Protein AF-L7N660-F1 (afdb_monomer_lite)

pLDDT: mean 95.77, std 4.11, range [74.75, 98.75]

Foldseek 3Di:
DDDDDDVVVLLVQLVVLLVVLVVLLVVLVVCLCVQQPFAFPDPDPVSVVVSVVSNVVSVVVSVVSNVVSVVSNVVSD

InterPro domains:
  IPR000084 PE-PGRS family, N-terminal [PF00934] (4-72)

Organism: Mycobacterium tuberculosis (strain ATCC 25618 / H37Rv) (NCBI:txid83332)

Structure (mmCIF, N/CA/C/O backbone):
data_AF-L7N660-F1
#
_entry.id   AF-L7N660-F1
#
loop_
_atom_site.group_PDB
_atom_site.id
_atom_site.type_symbol
_atom_site.label_atom_id
_atom_site.label_alt_id
_atom_site.label_comp_id
_atom_site.label_asym_id
_atom_site.label_entity_id
_atom_site.label_seq_id
_atom_site.pdbx_PDB_ins_code
_atom_site.Cartn_x
_atom_site.Cartn_y
_atom_site.Cartn_z
_atom_site.occupancy
_atom_site.B_iso_or_equiv
_atom_site.auth_seq_id
_atom_site.auth_comp_id
_atom_site.auth_asym_id
_atom_site.auth_atom_id
_atom_site.pdbx_PDB_model_num
ATOM 1 N N . MET A 1 1 ? -36.081 3.080 -3.817 1.00 74.75 1 MET A N 1
ATOM 2 C CA . MET A 1 1 ? -35.663 1.797 -3.216 1.00 74.75 1 MET A CA 1
ATOM 3 C C . MET A 1 1 ? -35.476 2.033 -1.731 1.00 74.75 1 MET A C 1
ATOM 5 O O . MET A 1 1 ? -34.757 2.961 -1.392 1.00 74.75 1 MET A O 1
ATOM 9 N N . VAL A 1 2 ? -36.174 1.289 -0.870 1.00 85.75 2 VAL A N 1
ATOM 10 C CA . VAL A 1 2 ? -35.968 1.342 0.587 1.00 85.75 2 VAL A CA 1
ATOM 11 C C . VAL A 1 2 ? -35.173 0.106 0.969 1.00 85.75 2 VAL A C 1
ATOM 13 O O . VAL A 1 2 ? -35.574 -1.006 0.632 1.00 85.75 2 VAL A O 1
ATOM 16 N N . TRP A 1 3 ? -34.051 0.314 1.646 1.00 85.88 3 TRP A N 1
ATOM 17 C CA . TRP A 1 3 ? -33.239 -0.761 2.191 1.00 85.88 3 TRP A CA 1
ATOM 18 C C . TRP A 1 3 ? -33.570 -0.936 3.668 1.00 85.88 3 TRP A C 1
ATOM 20 O O . TRP A 1 3 ? -33.521 0.023 4.433 1.00 85.88 3 TRP A O 1
ATOM 30 N N . SER A 1 4 ? -33.906 -2.161 4.065 1.00 91.62 4 SER A N 1
ATOM 31 C CA . SER A 1 4 ? -33.995 -2.540 5.474 1.00 91.62 4 SER A CA 1
ATOM 32 C C . SER A 1 4 ? -32.646 -3.118 5.886 1.00 91.62 4 SER A C 1
ATOM 34 O O . SER A 1 4 ? -32.358 -4.275 5.590 1.00 91.62 4 SER A O 1
ATOM 36 N N . VAL A 1 5 ? -31.806 -2.304 6.522 1.00 92.31 5 VAL A N 1
ATOM 37 C CA . VAL A 1 5 ? -30.484 -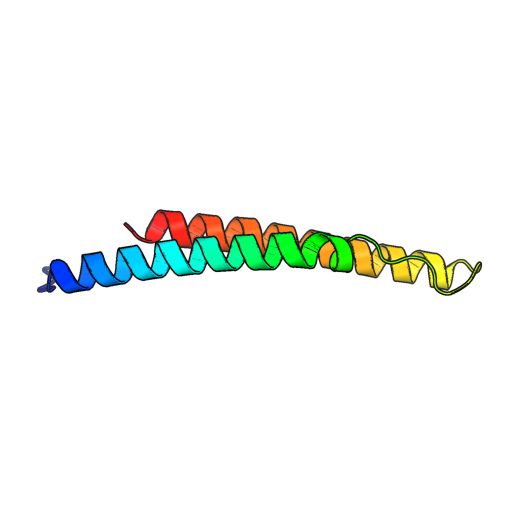2.707 7.032 1.00 92.31 5 VAL A CA 1
ATOM 38 C C . VAL A 1 5 ? -30.479 -2.700 8.556 1.00 92.31 5 VAL A C 1
ATOM 40 O O . VAL A 1 5 ? -31.334 -2.077 9.180 1.00 92.31 5 VAL A O 1
ATOM 43 N N . GLN A 1 6 ? -29.535 -3.416 9.160 1.00 96.44 6 GLN A N 1
ATOM 44 C CA . GLN A 1 6 ? -29.262 -3.323 10.596 1.00 96.44 6 GLN A CA 1
ATOM 45 C C . GLN A 1 6 ? -28.143 -2.290 10.797 1.00 96.44 6 GLN A C 1
ATOM 47 O O . GLN A 1 6 ? -27.026 -2.553 10.342 1.00 96.44 6 GLN A O 1
ATOM 52 N N . PRO A 1 7 ? -28.408 -1.118 11.404 1.00 93.69 7 PRO A N 1
ATOM 53 C CA . PRO A 1 7 ? -27.416 -0.046 11.521 1.00 93.69 7 PRO A CA 1
ATOM 54 C C . PRO A 1 7 ? -26.119 -0.485 12.208 1.00 93.69 7 PRO A C 1
ATOM 56 O O . PRO A 1 7 ? -25.033 -0.112 11.779 1.00 93.69 7 PRO A O 1
ATOM 59 N N . GLU A 1 8 ? -26.215 -1.337 13.226 1.00 96.25 8 GLU A N 1
ATOM 60 C CA . GLU A 1 8 ? -25.068 -1.845 13.979 1.00 96.25 8 GLU A CA 1
ATOM 61 C C . GLU A 1 8 ? -24.166 -2.724 13.107 1.00 96.25 8 GLU A C 1
ATOM 63 O O . GLU A 1 8 ? -22.944 -2.661 13.220 1.00 96.25 8 GLU A O 1
ATOM 68 N N . ALA A 1 9 ? -24.756 -3.508 12.198 1.00 95.69 9 ALA A N 1
ATOM 69 C CA . ALA A 1 9 ? -23.998 -4.316 11.249 1.00 95.69 9 ALA A CA 1
ATOM 70 C C . ALA A 1 9 ? -23.272 -3.436 10.222 1.00 95.69 9 ALA A C 1
ATOM 72 O O . ALA A 1 9 ? -22.114 -3.697 9.913 1.00 95.69 9 ALA A O 1
ATOM 73 N N . VAL A 1 10 ? -23.920 -2.367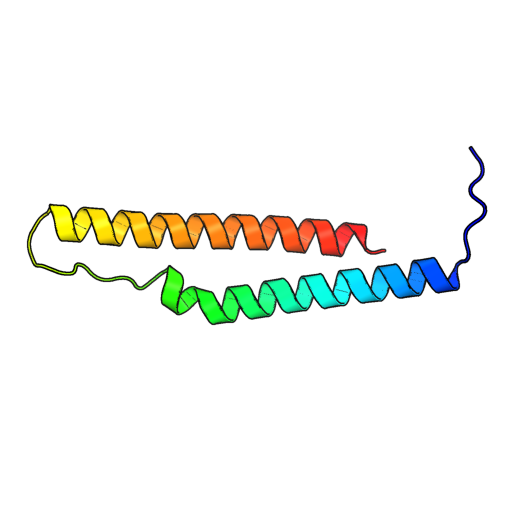 9.744 1.00 94.56 10 VAL A N 1
ATOM 74 C CA . VAL A 1 10 ? -23.298 -1.398 8.825 1.00 94.56 10 VAL A CA 1
ATOM 75 C C . VAL A 1 10 ? -22.111 -0.709 9.497 1.00 94.56 10 VAL A C 1
ATOM 77 O O . VAL A 1 10 ? -21.032 -0.660 8.918 1.00 94.56 10 VAL A O 1
ATOM 80 N N . LEU A 1 11 ? -22.273 -0.256 10.743 1.00 94.94 11 LEU A N 1
ATOM 81 C CA . LEU A 1 11 ? -21.189 0.369 11.506 1.00 94.94 11 LEU A CA 1
ATOM 82 C C . LEU A 1 11 ? -20.033 -0.600 11.788 1.00 94.94 11 LEU A C 1
ATOM 84 O O . LEU A 1 11 ? -18.869 -0.207 11.719 1.00 94.94 11 LEU A O 1
ATOM 88 N N . ALA A 1 12 ? -20.327 -1.867 12.083 1.00 96.44 12 ALA A N 1
ATOM 89 C CA . ALA A 1 12 ? -19.293 -2.881 12.264 1.00 96.44 12 ALA A CA 1
ATOM 90 C C . ALA A 1 12 ? -18.515 -3.136 10.961 1.00 96.44 12 ALA A C 1
ATOM 92 O O . ALA A 1 12 ? -17.287 -3.218 10.989 1.00 96.44 12 ALA A O 1
ATOM 93 N N . SER A 1 13 ? -19.209 -3.212 9.820 1.00 95.19 13 SER A N 1
ATOM 94 C CA . SER A 1 13 ? -18.573 -3.320 8.504 1.00 95.19 13 SER A CA 1
ATOM 95 C C . SER A 1 13 ? -17.717 -2.096 8.183 1.00 95.19 13 SER A C 1
ATOM 97 O O . SER A 1 13 ? -16.577 -2.261 7.762 1.00 95.19 13 SER A O 1
ATOM 99 N N . ALA A 1 14 ? -18.213 -0.890 8.460 1.00 96.00 14 ALA A N 1
ATOM 100 C CA . ALA A 1 14 ? -17.467 0.354 8.293 1.00 96.00 14 ALA A CA 1
ATOM 101 C C . ALA A 1 14 ? -16.148 0.350 9.079 1.00 96.00 14 ALA A C 1
ATOM 103 O O . ALA A 1 14 ? -15.074 0.629 8.543 1.00 96.00 14 ALA A O 1
ATOM 104 N N . ALA A 1 15 ? -16.210 -0.031 10.357 1.00 96.00 15 ALA A N 1
ATOM 105 C CA . ALA A 1 15 ? -15.031 -0.117 11.208 1.00 96.00 15 ALA A CA 1
ATOM 106 C C . ALA A 1 15 ? -14.024 -1.162 10.698 1.00 96.00 15 ALA A C 1
ATOM 108 O O . ALA A 1 15 ? -12.821 -0.899 10.685 1.00 96.00 15 ALA A O 1
ATOM 109 N N . ALA A 1 16 ? -14.506 -2.325 10.249 1.00 96.56 16 ALA A N 1
ATOM 110 C CA . ALA A 1 16 ? -13.655 -3.371 9.690 1.00 96.56 16 ALA A CA 1
ATOM 111 C C . ALA A 1 16 ? -12.946 -2.910 8.406 1.00 96.56 16 ALA A C 1
ATOM 113 O O . ALA A 1 16 ? -11.739 -3.098 8.272 1.00 96.56 16 ALA A O 1
ATOM 114 N N . GLU A 1 17 ? -13.662 -2.256 7.492 1.00 96.44 17 GLU A N 1
ATOM 115 C CA . GLU A 1 17 ? -13.089 -1.728 6.250 1.00 96.44 17 GLU A CA 1
ATOM 116 C C . GLU A 1 17 ? -12.046 -0.634 6.514 1.00 96.44 17 GLU A C 1
ATOM 118 O O . GLU A 1 17 ? -10.975 -0.631 5.897 1.00 96.44 17 GLU A O 1
ATOM 123 N N . SER A 1 18 ? -12.293 0.245 7.491 1.00 94.56 18 SER A N 1
ATOM 124 C CA . SER A 1 18 ? -11.302 1.234 7.925 1.00 94.56 18 SER A CA 1
ATOM 125 C C . SER A 1 18 ? -10.049 0.577 8.514 1.00 94.56 18 SER A C 1
ATOM 127 O O . SER A 1 18 ? -8.940 1.030 8.227 1.00 94.56 18 SER A O 1
ATOM 129 N N . ALA A 1 19 ? -10.202 -0.479 9.320 1.00 95.94 19 ALA A N 1
ATOM 130 C CA . ALA A 1 19 ? -9.077 -1.190 9.927 1.00 95.94 19 ALA A CA 1
ATOM 131 C C . ALA A 1 19 ? -8.234 -1.927 8.875 1.00 95.94 19 ALA A C 1
ATOM 133 O O . ALA A 1 19 ? -7.017 -1.763 8.838 1.00 95.94 19 ALA A O 1
ATOM 134 N N . ILE A 1 20 ? -8.878 -2.661 7.964 1.00 96.19 20 ILE A N 1
ATOM 135 C CA . ILE A 1 20 ? -8.203 -3.385 6.876 1.00 96.19 20 ILE A CA 1
ATOM 136 C C . ILE A 1 20 ? -7.460 -2.417 5.949 1.00 96.19 20 ILE A C 1
ATOM 138 O O . ILE A 1 20 ? -6.349 -2.713 5.503 1.00 96.19 20 ILE A O 1
ATOM 142 N N . SER A 1 21 ? -8.044 -1.248 5.667 1.00 95.88 21 SER A N 1
ATOM 143 C CA . SER A 1 21 ? -7.384 -0.218 4.855 1.00 95.88 21 SER A CA 1
ATOM 144 C C . SER A 1 21 ? -6.105 0.282 5.535 1.00 95.88 21 SER A C 1
AT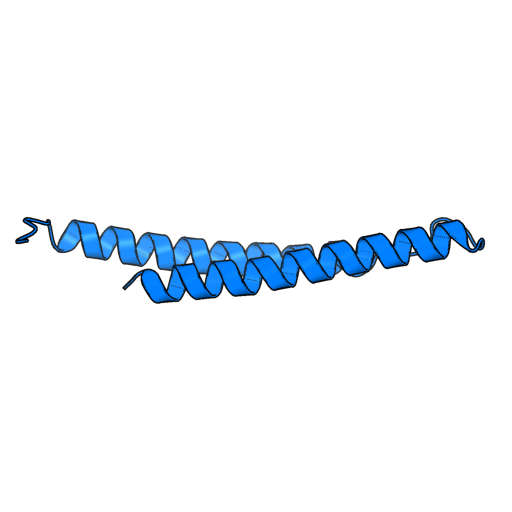OM 146 O O . SER A 1 21 ? -5.050 0.314 4.903 1.00 95.88 21 SER A O 1
ATOM 148 N N . ALA A 1 22 ? -6.161 0.562 6.842 1.00 94.44 22 ALA A N 1
ATOM 149 C CA . ALA A 1 22 ? -4.988 0.964 7.619 1.00 94.44 22 ALA A CA 1
ATOM 150 C C . ALA A 1 22 ? -3.912 -0.138 7.679 1.00 94.44 22 ALA A C 1
ATOM 152 O O . ALA A 1 22 ? -2.723 0.141 7.527 1.00 94.44 22 ALA A O 1
ATOM 153 N N . GLU A 1 23 ? -4.310 -1.400 7.857 1.00 97.25 23 GLU A N 1
ATOM 154 C CA . GLU A 1 23 ? -3.387 -2.542 7.838 1.00 97.25 23 GLU A CA 1
ATOM 155 C C . GLU A 1 23 ? -2.725 -2.727 6.468 1.00 97.25 23 GLU A C 1
ATOM 157 O O . GLU A 1 23 ? -1.528 -3.007 6.391 1.00 97.25 23 GLU A O 1
ATOM 162 N N . THR A 1 24 ? -3.476 -2.523 5.384 1.00 96.50 24 THR A N 1
ATOM 163 C CA . THR A 1 24 ? -2.961 -2.601 4.011 1.00 96.50 24 THR A CA 1
ATOM 164 C C . THR A 1 24 ? -1.883 -1.546 3.770 1.00 96.50 24 THR A C 1
ATOM 166 O O . THR A 1 24 ? -0.812 -1.866 3.250 1.00 96.50 24 THR A O 1
ATOM 169 N N . GLU A 1 25 ? -2.122 -0.303 4.196 1.00 96.31 25 GLU A N 1
ATOM 170 C CA . GLU A 1 25 ? -1.130 0.772 4.104 1.00 96.31 25 GLU A CA 1
ATOM 171 C C . GLU A 1 25 ? 0.100 0.492 4.972 1.00 96.31 25 GLU A C 1
ATOM 173 O O . GLU A 1 25 ? 1.230 0.675 4.517 1.00 96.31 25 GLU A O 1
ATOM 178 N N . ALA A 1 26 ? -0.089 -0.016 6.193 1.00 97.69 26 ALA A N 1
ATOM 179 C CA . ALA A 1 26 ? 1.014 -0.378 7.080 1.00 97.69 26 ALA A CA 1
ATOM 180 C C . ALA A 1 26 ? 1.880 -1.506 6.493 1.00 97.69 26 ALA A C 1
ATOM 182 O O . ALA A 1 26 ? 3.112 -1.427 6.520 1.00 97.69 26 ALA A O 1
ATOM 183 N N . ALA A 1 27 ? 1.255 -2.534 5.914 1.00 98.00 27 ALA A N 1
ATOM 184 C CA . ALA A 1 27 ? 1.954 -3.625 5.245 1.00 98.00 27 ALA A CA 1
ATOM 185 C C . ALA A 1 27 ? 2.719 -3.130 4.008 1.00 98.00 27 ALA A C 1
ATOM 187 O O . ALA A 1 27 ? 3.883 -3.490 3.814 1.00 98.00 27 ALA A O 1
ATOM 188 N N . ALA A 1 28 ? 2.103 -2.263 3.200 1.00 97.75 28 ALA A N 1
ATOM 189 C CA . ALA A 1 28 ? 2.749 -1.656 2.041 1.00 97.75 28 ALA A CA 1
ATOM 190 C C . ALA A 1 28 ? 3.947 -0.787 2.444 1.00 97.75 28 ALA A C 1
ATOM 192 O O . ALA A 1 28 ? 5.020 -0.920 1.857 1.00 97.75 28 ALA A O 1
ATOM 193 N N . ALA A 1 29 ? 3.805 0.036 3.485 1.00 97.12 29 ALA A N 1
ATOM 194 C CA . ALA A 1 29 ? 4.894 0.838 4.031 1.00 97.12 29 ALA A CA 1
ATOM 195 C C . ALA A 1 29 ? 6.045 -0.039 4.550 1.00 97.12 29 ALA A C 1
ATOM 197 O O . ALA A 1 29 ? 7.211 0.257 4.288 1.00 97.12 29 ALA A O 1
ATOM 198 N N . GLY A 1 30 ? 5.732 -1.151 5.224 1.00 98.31 30 GLY A N 1
ATOM 199 C CA . GLY A 1 30 ? 6.728 -2.121 5.682 1.00 98.31 30 GLY A CA 1
ATOM 200 C C . GLY A 1 30 ? 7.470 -2.823 4.538 1.00 98.31 30 GLY A C 1
ATOM 201 O O . GLY A 1 30 ? 8.667 -3.083 4.648 1.00 98.31 30 GLY A O 1
ATOM 202 N N . ALA A 1 31 ? 6.787 -3.094 3.423 1.00 97.50 31 ALA A N 1
ATOM 203 C CA . ALA A 1 31 ? 7.372 -3.725 2.240 1.00 97.50 31 ALA A CA 1
ATOM 204 C C . ALA A 1 31 ? 8.102 -2.739 1.308 1.00 97.50 31 ALA A C 1
ATOM 206 O O . ALA A 1 31 ? 8.943 -3.161 0.510 1.00 97.50 31 ALA A O 1
ATOM 207 N N . ALA A 1 32 ? 7.812 -1.437 1.400 1.00 98.31 32 ALA A N 1
ATOM 208 C CA . ALA A 1 32 ? 8.317 -0.426 0.475 1.00 98.31 32 ALA A CA 1
ATOM 209 C C . ALA A 1 32 ? 9.849 -0.409 0.321 1.00 98.31 32 ALA A C 1
ATOM 211 O O . ALA A 1 32 ? 10.310 -0.346 -0.822 1.00 98.31 32 ALA A O 1
ATOM 212 N N . PRO A 1 33 ? 10.665 -0.544 1.389 1.00 97.75 33 PRO A N 1
ATOM 213 C CA . PRO A 1 33 ? 12.114 -0.622 1.235 1.00 97.75 33 PRO A CA 1
ATOM 214 C C . PRO A 1 33 ? 12.541 -1.770 0.316 1.00 97.75 33 PRO A C 1
ATOM 216 O O . PRO A 1 33 ? 13.329 -1.555 -0.600 1.00 97.75 33 PRO A O 1
ATOM 219 N N . ALA A 1 34 ? 11.983 -2.970 0.494 1.00 97.31 34 ALA A N 1
ATOM 220 C CA . ALA A 1 34 ? 12.334 -4.136 -0.319 1.00 97.31 34 ALA A CA 1
ATOM 221 C C . ALA A 1 34 ? 11.894 -3.992 -1.787 1.00 97.31 34 ALA A C 1
ATOM 223 O O . ALA A 1 34 ? 12.565 -4.494 -2.683 1.00 97.31 34 ALA A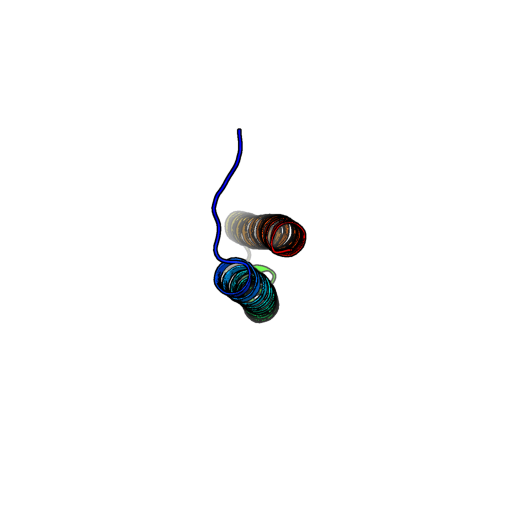 O 1
ATOM 224 N N . LEU A 1 35 ? 10.792 -3.281 -2.033 1.00 97.56 35 LEU A N 1
ATOM 225 C CA . LEU A 1 35 ? 10.236 -3.067 -3.372 1.00 97.56 35 LEU A CA 1
ATOM 226 C C . LEU A 1 35 ? 10.950 -1.964 -4.170 1.00 97.56 35 LEU A C 1
ATOM 228 O O . LEU A 1 35 ? 10.857 -1.953 -5.394 1.00 97.56 35 LEU A O 1
ATOM 232 N N . LEU A 1 36 ? 11.633 -1.034 -3.497 1.00 98.06 36 LEU A N 1
ATOM 233 C CA . LEU A 1 36 ? 12.217 0.163 -4.122 1.00 98.06 36 LEU A CA 1
ATOM 234 C C . LEU A 1 36 ? 13.749 0.193 -4.138 1.00 98.06 36 LEU A C 1
ATOM 236 O O . LEU A 1 36 ? 14.328 1.106 -4.726 1.00 98.06 36 LEU A O 1
ATOM 240 N N . SER A 1 37 ? 14.411 -0.753 -3.471 1.00 96.62 37 SER A N 1
ATOM 241 C CA . SER A 1 37 ? 15.868 -0.732 -3.267 1.00 96.62 37 SER A CA 1
ATOM 242 C C . SER A 1 37 ? 16.610 -1.881 -3.945 1.00 96.62 37 SER A C 1
ATOM 244 O O . SER A 1 37 ? 17.706 -2.251 -3.524 1.00 96.62 37 SER A O 1
ATOM 246 N N . THR A 1 38 ? 16.051 -2.445 -5.018 1.00 96.88 38 THR A N 1
ATOM 247 C CA . THR A 1 38 ? 16.790 -3.437 -5.804 1.00 96.88 38 THR A CA 1
ATOM 248 C C . THR A 1 38 ? 18.008 -2.790 -6.461 1.00 96.88 38 THR A C 1
ATOM 250 O O . THR A 1 38 ? 17.953 -1.658 -6.955 1.00 96.88 38 THR A O 1
ATOM 253 N N . THR A 1 39 ? 19.122 -3.516 -6.452 1.00 97.50 39 THR A N 1
ATOM 254 C CA . THR A 1 39 ? 20.390 -3.111 -7.063 1.00 97.50 39 THR A CA 1
ATOM 255 C C . THR A 1 39 ? 20.725 -4.023 -8.243 1.00 97.50 39 THR A C 1
ATOM 257 O O . THR A 1 39 ? 20.296 -5.180 -8.247 1.00 97.50 39 THR A O 1
ATOM 260 N N . PRO A 1 40 ? 21.514 -3.557 -9.229 1.00 98.19 40 PRO A N 1
ATOM 261 C CA . PRO A 1 40 ? 21.980 -4.409 -10.319 1.00 98.19 40 PRO A CA 1
ATOM 262 C C . PRO A 1 40 ? 22.702 -5.658 -9.796 1.00 98.19 40 PRO A C 1
ATOM 264 O O . PRO A 1 40 ? 23.521 -5.569 -8.882 1.00 98.19 40 PRO A O 1
ATOM 267 N N . MET A 1 41 ? 22.412 -6.818 -10.391 1.00 96.69 41 MET A N 1
ATOM 268 C CA . MET A 1 41 ? 23.070 -8.089 -10.047 1.00 96.69 41 MET A CA 1
ATOM 269 C C . MET A 1 41 ? 24.511 -8.166 -10.576 1.00 96.69 41 MET A C 1
ATOM 271 O O . MET A 1 41 ? 25.342 -8.886 -10.025 1.00 96.69 41 MET A O 1
ATOM 275 N N . GLY A 1 42 ? 24.799 -7.419 -11.641 1.00 97.38 42 GLY A N 1
ATOM 276 C CA . GLY A 1 42 ? 26.099 -7.286 -12.283 1.00 97.38 42 GLY A CA 1
ATOM 277 C C . GLY A 1 42 ? 26.368 -5.848 -12.733 1.00 97.38 42 GLY A C 1
ATOM 278 O O . GLY A 1 42 ? 25.527 -4.961 -12.590 1.00 97.38 42 GLY A O 1
ATOM 279 N N . GLY A 1 43 ? 27.571 -5.619 -13.268 1.00 97.62 43 GLY A N 1
ATOM 280 C CA . GLY A 1 43 ? 28.015 -4.314 -13.779 1.00 97.62 43 GLY A CA 1
ATOM 281 C C . GLY A 1 43 ? 27.669 -4.051 -15.249 1.00 97.62 43 GLY A C 1
ATOM 282 O O . GLY A 1 43 ? 28.176 -3.096 -15.832 1.00 97.62 43 GLY A O 1
ATOM 283 N N . ASP A 1 44 ? 26.875 -4.919 -15.869 1.00 98.56 44 ASP A N 1
ATOM 284 C CA . ASP A 1 44 ? 26.458 -4.817 -17.263 1.00 98.56 44 ASP A CA 1
ATOM 285 C C . ASP A 1 44 ? 25.139 -4.020 -17.422 1.00 98.56 44 ASP A C 1
ATOM 287 O O . ASP A 1 44 ? 24.370 -3.877 -16.464 1.00 98.56 44 ASP A O 1
ATOM 291 N N . PRO A 1 45 ? 24.851 -3.485 -18.624 1.00 98.50 45 PRO A N 1
ATOM 292 C CA . PRO A 1 45 ? 23.640 -2.698 -18.858 1.00 98.50 45 PRO A CA 1
ATOM 293 C C . PRO A 1 45 ? 22.325 -3.452 -18.626 1.00 98.50 45 PRO A C 1
ATOM 295 O O . PRO A 1 45 ? 21.350 -2.825 -18.215 1.00 98.50 45 PRO A O 1
ATOM 298 N N . ASP A 1 46 ? 22.281 -4.766 -18.863 1.00 98.44 46 ASP A N 1
ATOM 299 C CA . ASP A 1 46 ? 21.061 -5.564 -18.690 1.00 98.44 46 ASP A CA 1
ATOM 300 C C . ASP A 1 46 ? 20.703 -5.683 -17.202 1.00 98.44 46 ASP A C 1
ATOM 302 O O . ASP A 1 46 ? 19.579 -5.374 -16.804 1.00 98.44 46 ASP A O 1
ATOM 306 N N . SER A 1 47 ? 21.696 -5.960 -16.351 1.00 98.62 47 SER A N 1
ATOM 307 C CA . SER A 1 47 ? 21.547 -5.929 -14.891 1.00 98.62 47 SER A CA 1
ATOM 308 C C . SER A 1 47 ? 21.016 -4.583 -14.378 1.00 98.62 47 SER A C 1
ATOM 310 O O . SER A 1 47 ? 20.159 -4.541 -13.487 1.00 98.62 47 SER A O 1
ATOM 312 N N . ALA A 1 48 ? 21.502 -3.471 -14.939 1.00 98.62 48 ALA A N 1
ATOM 313 C CA . ALA A 1 48 ? 21.030 -2.138 -14.575 1.00 98.62 48 ALA A CA 1
ATOM 314 C C . ALA A 1 48 ? 19.570 -1.916 -14.998 1.00 98.62 48 ALA A C 1
ATOM 316 O O . ALA A 1 48 ? 18.754 -1.487 -14.179 1.00 98.62 48 ALA A O 1
ATOM 317 N N . MET A 1 49 ? 19.220 -2.271 -16.237 1.00 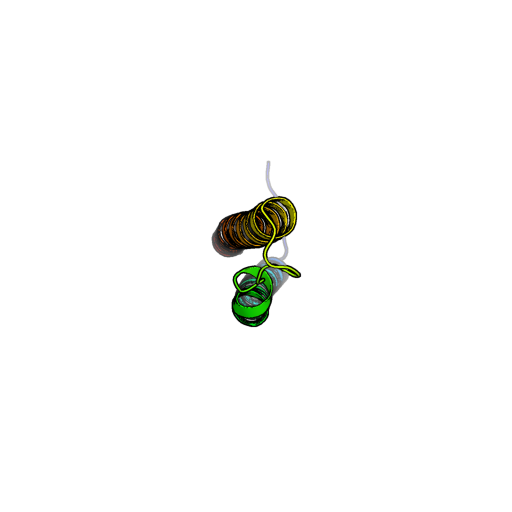98.50 49 MET A N 1
ATOM 318 C CA . MET A 1 49 ? 17.849 -2.174 -16.745 1.00 98.50 49 MET A CA 1
ATOM 319 C C . MET A 1 49 ? 16.873 -3.038 -15.944 1.00 98.50 49 MET A C 1
ATOM 321 O O . MET A 1 49 ? 15.776 -2.580 -15.625 1.00 98.50 49 MET A O 1
ATOM 325 N N . PHE A 1 50 ? 17.276 -4.250 -15.563 1.00 98.25 50 PHE A N 1
ATOM 326 C CA . PHE A 1 50 ? 16.448 -5.150 -14.769 1.00 98.25 50 PHE A CA 1
ATOM 327 C C . PHE A 1 50 ? 16.151 -4.581 -13.376 1.00 98.25 50 PHE A C 1
ATOM 329 O O . PHE A 1 50 ? 14.987 -4.506 -12.982 1.00 98.25 50 PHE A O 1
ATOM 336 N N . SER A 1 51 ? 17.169 -4.094 -12.654 1.00 98.25 51 SER A N 1
ATOM 337 C CA . SER A 1 51 ? 16.958 -3.444 -11.348 1.00 98.25 51 SER A CA 1
ATOM 338 C C . SER A 1 51 ? 16.078 -2.190 -11.447 1.00 98.25 51 SER A C 1
ATOM 340 O O . SER A 1 51 ? 15.184 -1.982 -10.627 1.00 98.25 51 SER A O 1
ATOM 342 N N . ALA A 1 52 ? 16.250 -1.385 -12.501 1.00 98.56 52 ALA A N 1
ATOM 343 C CA . ALA A 1 52 ? 15.407 -0.219 -12.739 1.00 98.56 52 ALA A CA 1
ATOM 344 C C . ALA A 1 52 ? 13.941 -0.620 -12.980 1.00 98.56 52 ALA A C 1
ATOM 346 O O . ALA A 1 52 ? 13.036 -0.002 -12.418 1.00 98.56 52 ALA A O 1
ATOM 347 N N . ALA A 1 53 ? 13.704 -1.681 -13.758 1.00 98.62 53 ALA A N 1
ATOM 348 C CA . ALA A 1 53 ? 12.368 -2.213 -14.007 1.00 98.62 53 ALA A CA 1
ATOM 349 C C . ALA A 1 53 ? 11.710 -2.764 -12.731 1.00 98.62 53 ALA A C 1
ATOM 351 O O . ALA A 1 53 ? 10.528 -2.512 -12.500 1.00 98.62 53 ALA A O 1
ATOM 352 N N . LEU A 1 54 ? 12.464 -3.463 -11.875 1.00 98.31 54 LEU A N 1
ATOM 353 C CA . LEU A 1 54 ? 11.958 -3.962 -10.594 1.00 98.31 54 LEU A CA 1
ATOM 354 C C . LEU A 1 54 ? 11.570 -2.822 -9.647 1.00 98.31 54 LEU A C 1
ATOM 356 O O . LEU A 1 54 ? 10.463 -2.836 -9.112 1.00 98.31 54 LEU A O 1
ATOM 360 N N . ASN A 1 55 ? 12.424 -1.807 -9.499 1.00 98.50 55 ASN A N 1
ATOM 361 C CA . ASN A 1 55 ? 12.120 -0.644 -8.660 1.00 98.50 55 ASN A CA 1
ATOM 362 C C . ASN A 1 55 ? 10.913 0.142 -9.197 1.00 98.50 55 ASN A C 1
ATOM 364 O O . ASN A 1 55 ? 10.066 0.580 -8.421 1.00 98.50 55 ASN A O 1
ATOM 368 N N . ALA A 1 56 ? 10.792 0.287 -10.521 1.00 98.75 56 ALA A N 1
ATOM 369 C CA . ALA A 1 56 ? 9.633 0.922 -11.148 1.00 98.75 56 ALA A CA 1
ATOM 370 C C . ALA A 1 56 ? 8.340 0.118 -10.924 1.00 98.75 56 ALA A C 1
ATOM 372 O O . ALA A 1 56 ? 7.298 0.701 -10.626 1.00 98.75 56 ALA A O 1
ATOM 373 N N . CYS A 1 57 ? 8.408 -1.213 -11.017 1.00 98.62 57 CYS A N 1
ATOM 374 C CA . CYS A 1 57 ? 7.294 -2.106 -10.697 1.00 98.62 57 CYS A CA 1
ATOM 375 C C . CYS A 1 57 ? 6.866 -1.952 -9.230 1.00 98.62 57 CYS A C 1
ATOM 377 O O . CYS A 1 57 ? 5.687 -1.735 -8.952 1.00 98.62 57 CYS A O 1
ATOM 379 N N . GLY A 1 58 ? 7.827 -1.971 -8.301 1.00 98.38 58 GLY A N 1
ATOM 380 C CA . GLY A 1 58 ? 7.582 -1.747 -6.878 1.00 98.38 58 GLY A CA 1
ATOM 381 C C . GLY A 1 58 ? 6.935 -0.391 -6.599 1.00 98.38 58 GLY A C 1
ATOM 382 O O . GLY A 1 58 ? 5.936 -0.319 -5.886 1.00 98.38 58 GLY A O 1
ATOM 383 N N . ALA A 1 59 ? 7.436 0.679 -7.221 1.00 98.56 59 ALA A N 1
ATOM 384 C CA . ALA A 1 59 ? 6.863 2.017 -7.101 1.00 98.56 59 ALA A CA 1
ATOM 385 C C . ALA A 1 59 ? 5.430 2.089 -7.645 1.00 98.56 59 ALA A C 1
ATOM 387 O O . ALA A 1 59 ? 4.554 2.664 -7.000 1.00 98.56 59 ALA A O 1
ATOM 388 N N . SER A 1 60 ? 5.175 1.474 -8.802 1.00 98.62 60 SER A N 1
ATOM 389 C CA . SER A 1 60 ? 3.837 1.422 -9.392 1.00 98.62 60 SER A CA 1
ATOM 390 C C . SER A 1 60 ? 2.861 0.657 -8.501 1.00 98.62 60 SER A C 1
ATOM 392 O O . SER A 1 60 ? 1.757 1.144 -8.267 1.00 98.62 60 SER A O 1
ATOM 394 N N . TYR A 1 61 ? 3.269 -0.494 -7.963 1.00 98.00 61 TYR A N 1
ATOM 395 C CA . TYR A 1 61 ? 2.459 -1.269 -7.028 1.00 98.00 61 TYR A CA 1
ATOM 396 C C . TYR A 1 61 ? 2.106 -0.456 -5.777 1.00 98.00 61 TYR A C 1
ATOM 398 O O . TYR A 1 61 ? 0.935 -0.365 -5.422 1.00 98.00 61 TYR A O 1
ATOM 406 N N . LEU A 1 62 ? 3.092 0.190 -5.146 1.00 98.44 62 LEU A N 1
ATOM 407 C CA . LEU A 1 62 ? 2.864 1.010 -3.951 1.00 98.44 62 LEU A CA 1
ATOM 408 C C . LEU A 1 62 ? 1.925 2.192 -4.226 1.00 98.44 62 LEU A C 1
ATOM 410 O O . LEU A 1 62 ? 1.063 2.485 -3.401 1.00 98.44 62 LEU A O 1
ATOM 414 N N . GLY A 1 63 ? 2.049 2.835 -5.392 1.00 97.94 63 GLY A N 1
ATOM 415 C CA . GLY A 1 63 ? 1.131 3.895 -5.814 1.00 97.94 63 GLY A CA 1
ATOM 416 C C . GLY A 1 63 ? -0.315 3.404 -5.940 1.00 97.94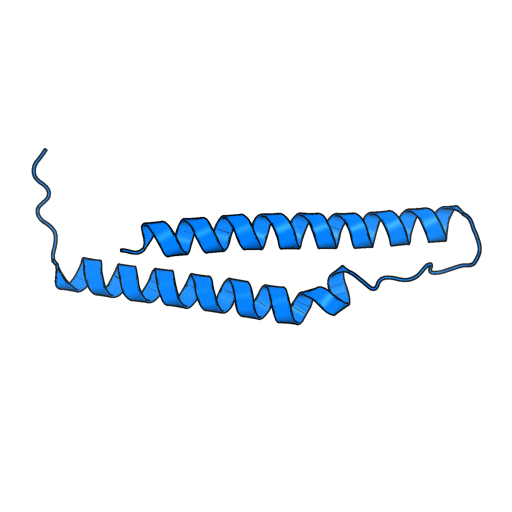 63 GLY A C 1
ATOM 417 O O . GLY A 1 63 ? -1.227 4.044 -5.421 1.00 97.94 63 GLY A O 1
ATOM 418 N N . VAL A 1 64 ? -0.523 2.235 -6.557 1.00 98.38 64 VAL A N 1
ATOM 419 C CA . VAL A 1 64 ? -1.857 1.623 -6.684 1.00 98.38 64 VAL A CA 1
ATOM 420 C C . VAL A 1 64 ? -2.411 1.203 -5.324 1.00 98.38 64 VAL A C 1
ATOM 422 O O . VAL A 1 64 ? -3.597 1.394 -5.074 1.00 98.38 64 VAL A O 1
ATOM 425 N N . VAL A 1 65 ? -1.581 0.663 -4.425 1.00 98.06 65 VAL A N 1
ATOM 426 C CA . VAL A 1 65 ? -2.021 0.319 -3.064 1.00 98.06 65 VAL A CA 1
ATOM 427 C C . VAL A 1 65 ? -2.485 1.560 -2.305 1.00 98.06 65 VAL A C 1
ATOM 429 O O . VAL A 1 65 ? -3.539 1.509 -1.678 1.00 98.06 65 VAL A O 1
ATOM 432 N N . ALA A 1 66 ? -1.752 2.672 -2.397 1.00 96.56 66 ALA A N 1
ATOM 433 C CA . ALA A 1 66 ? -2.139 3.922 -1.747 1.00 96.56 66 ALA A CA 1
ATOM 434 C C . ALA A 1 66 ? -3.494 4.441 -2.261 1.00 96.56 66 ALA A C 1
ATOM 436 O O . ALA A 1 66 ? -4.360 4.806 -1.468 1.00 96.56 66 ALA A O 1
ATOM 437 N N . GLU A 1 67 ? -3.717 4.425 -3.579 1.00 96.56 67 GLU A N 1
ATOM 438 C CA . GLU A 1 67 ? -5.010 4.811 -4.154 1.00 96.56 67 GLU A CA 1
ATOM 439 C C . GLU A 1 67 ? -6.131 3.850 -3.729 1.00 96.56 67 GLU A C 1
ATOM 441 O O . GLU A 1 67 ? -7.200 4.288 -3.303 1.00 96.56 67 GLU A O 1
ATOM 446 N N . HIS A 1 68 ? -5.881 2.541 -3.791 1.00 95.81 68 HIS A N 1
ATOM 447 C CA . HIS A 1 68 ? -6.861 1.519 -3.435 1.00 95.81 68 HIS A CA 1
ATOM 448 C C . HIS A 1 68 ? -7.285 1.620 -1.965 1.00 95.81 68 HIS A C 1
ATOM 450 O O . HIS A 1 68 ? -8.481 1.607 -1.665 1.00 95.81 68 HIS A O 1
ATOM 456 N N . ALA A 1 69 ? -6.321 1.714 -1.046 1.00 95.38 69 ALA A N 1
ATOM 457 C CA . ALA A 1 69 ? -6.587 1.798 0.385 1.00 95.38 69 ALA A CA 1
ATOM 458 C C . ALA A 1 69 ? -7.292 3.111 0.749 1.00 95.38 69 ALA A C 1
ATOM 460 O O . ALA A 1 69 ? -8.268 3.087 1.498 1.00 95.38 69 ALA A O 1
ATOM 461 N N . SER A 1 70 ? -6.890 4.229 0.135 1.00 92.25 70 SER A N 1
ATOM 462 C CA . SER A 1 70 ? -7.570 5.514 0.307 1.00 92.25 70 SER A CA 1
ATOM 463 C C . SER A 1 70 ? -9.039 5.443 -0.118 1.00 92.25 70 SER A C 1
ATOM 465 O O . SER A 1 70 ? -9.919 5.835 0.648 1.00 92.25 70 SER A O 1
ATOM 467 N N . GLN A 1 71 ? -9.331 4.898 -1.304 1.00 95.25 71 GLN A N 1
ATOM 468 C CA . GLN A 1 71 ? -10.709 4.761 -1.782 1.00 95.25 71 GLN A CA 1
ATOM 469 C C . GLN A 1 71 ? -11.534 3.854 -0.864 1.00 95.25 71 GLN A C 1
ATOM 471 O O . GLN A 1 71 ? -12.643 4.221 -0.477 1.00 95.25 71 GLN A O 1
ATOM 476 N N . ARG A 1 72 ? -10.991 2.697 -0.468 1.00 93.31 72 ARG A N 1
ATOM 477 C CA . ARG A 1 72 ? -11.677 1.766 0.436 1.00 93.31 72 ARG A CA 1
ATOM 478 C C . ARG A 1 72 ? -11.968 2.404 1.797 1.00 93.31 72 ARG A C 1
ATOM 480 O O . ARG A 1 72 ? -13.087 2.283 2.285 1.00 93.31 72 ARG A O 1
ATOM 487 N N . GLY A 1 73 ? -11.014 3.146 2.359 1.00 92.19 73 GLY A N 1
ATOM 488 C CA . GLY A 1 73 ? -11.194 3.877 3.612 1.00 92.19 73 GLY A CA 1
ATOM 489 C C . GLY A 1 73 ? -12.248 4.986 3.521 1.00 92.19 73 GLY A C 1
ATOM 490 O O . GLY A 1 73 ? -13.058 5.132 4.432 1.00 92.19 73 GLY A O 1
ATOM 491 N N . LEU A 1 74 ? -12.294 5.736 2.414 1.00 90.81 74 LEU A N 1
ATOM 492 C CA . LEU A 1 74 ? -13.296 6.790 2.203 1.00 90.81 74 LEU A CA 1
ATOM 493 C C . LEU A 1 74 ? -14.722 6.242 2.053 1.00 90.81 74 LEU A C 1
ATOM 495 O O . LEU A 1 74 ? -15.664 6.896 2.488 1.00 90.81 74 LEU A O 1
ATOM 499 N N . PHE A 1 75 ? -14.883 5.059 1.453 1.00 90.88 75 PHE A N 1
ATOM 500 C CA . PHE A 1 75 ? -16.186 4.403 1.285 1.00 90.88 75 PHE A CA 1
ATOM 501 C C . PHE A 1 75 ? -16.605 3.531 2.472 1.00 90.88 75 PHE A C 1
ATOM 503 O O . PHE A 1 75 ? -17.665 2.909 2.420 1.00 90.88 75 PHE A O 1
ATOM 510 N N . ALA A 1 76 ? -15.784 3.451 3.520 1.00 88.44 76 ALA A N 1
ATOM 511 C CA . ALA A 1 76 ? -16.099 2.642 4.685 1.00 88.44 76 ALA A CA 1
ATOM 512 C C . ALA A 1 76 ? -17.248 3.238 5.518 1.00 88.44 76 ALA A C 1
ATOM 514 O O . ALA A 1 76 ? -18.002 2.470 6.103 1.00 88.44 76 ALA A O 1
ATOM 515 N N . GLY A 1 77 ? -17.386 4.569 5.583 1.00 79.62 77 GLY A N 1
ATOM 516 C CA . GLY A 1 77 ? -18.432 5.265 6.356 1.00 79.62 77 GLY A CA 1
ATOM 517 C C . GLY A 1 77 ? -19.753 5.419 5.616 1.00 79.62 77 GLY A C 1
ATOM 518 O O . GLY A 1 77 ? -20.801 5.276 6.286 1.00 79.62 77 GLY A O 1
#

Radius of gyration: 19.13 Å; chains: 1; bounding box: 64×15×33 Å

Sequence (77 aa):
MVWSVQPEAVLASAAAESAISAETEAAAAGAAPALLSTTPMGGDPDSAMFSAALNACGASYLGVVAEHASQRGLFAG

Secondary structure (DSSP, 8-state):
------HHHHHHHHHHHHHHHHHHHHHHHHHHHHHH----SSSSHHHHHHHHHHHHHHHHHHHHHHHHHHHHHHT--